Protein AF-A0A1V4JZW0-F1 (afdb_monomer_lite)

Structure (mmCIF, N/CA/C/O backbone):
data_AF-A0A1V4JZW0-F1
#
_entry.id   AF-A0A1V4JZW0-F1
#
loop_
_atom_site.group_PDB
_atom_site.id
_atom_site.type_symbol
_atom_site.label_atom_id
_atom_site.label_alt_id
_atom_site.label_comp_id
_atom_site.label_asym_id
_atom_site.label_entity_id
_atom_site.label_seq_id
_atom_site.pdbx_PDB_ins_code
_atom_site.Cartn_x
_atom_site.Cartn_y
_atom_site.Cartn_z
_atom_site.occupancy
_atom_site.B_iso_or_equiv
_atom_site.auth_seq_id
_atom_site.auth_comp_id
_atom_site.auth_asym_id
_atom_site.auth_atom_id
_atom_site.pdbx_PDB_model_num
ATOM 1 N N . MET A 1 1 ? 41.014 -7.210 10.269 1.00 40.69 1 MET A N 1
ATOM 2 C CA . MET A 1 1 ? 39.577 -7.445 10.017 1.00 40.69 1 MET A CA 1
ATOM 3 C C . MET A 1 1 ? 39.188 -6.494 8.903 1.00 40.69 1 MET A C 1
ATOM 5 O O . MET A 1 1 ? 39.131 -5.295 9.141 1.00 40.69 1 MET A O 1
ATOM 9 N N . VAL A 1 2 ? 39.127 -6.983 7.664 1.00 45.25 2 VAL A N 1
ATOM 10 C CA . VAL A 1 2 ? 38.784 -6.136 6.515 1.00 45.25 2 VAL A CA 1
ATOM 11 C C . VAL A 1 2 ? 37.348 -5.683 6.737 1.00 45.25 2 VAL A C 1
ATOM 13 O O . VAL A 1 2 ? 36.486 -6.519 6.998 1.00 45.25 2 VAL A O 1
ATOM 16 N N . ASN A 1 3 ? 37.125 -4.371 6.727 1.00 47.91 3 ASN A N 1
ATOM 17 C CA . ASN A 1 3 ? 35.803 -3.773 6.781 1.00 47.91 3 ASN A CA 1
ATOM 18 C C . ASN A 1 3 ? 35.013 -4.356 5.605 1.00 47.91 3 ASN A C 1
ATOM 20 O O . ASN A 1 3 ? 35.234 -3.971 4.458 1.00 47.91 3 ASN A O 1
ATOM 24 N N . MET A 1 4 ? 34.185 -5.359 5.886 1.00 50.69 4 MET A N 1
ATOM 25 C CA . MET A 1 4 ? 33.333 -6.044 4.926 1.00 50.69 4 MET A CA 1
ATOM 26 C C . MET A 1 4 ? 32.202 -5.070 4.599 1.00 50.69 4 MET A C 1
ATOM 28 O O . MET A 1 4 ? 31.073 -5.223 5.057 1.00 50.69 4 MET A O 1
ATOM 32 N N . MET A 1 5 ? 32.546 -3.986 3.890 1.00 57.34 5 MET A N 1
ATOM 33 C CA . MET A 1 5 ? 31.582 -3.190 3.151 1.00 57.34 5 MET A CA 1
ATOM 34 C C . MET A 1 5 ? 30.780 -4.213 2.369 1.00 57.34 5 MET A C 1
ATOM 36 O O . MET A 1 5 ? 31.348 -4.960 1.571 1.00 57.34 5 MET A O 1
ATOM 40 N N . MET A 1 6 ? 29.505 -4.329 2.731 1.00 61.19 6 MET A N 1
ATOM 41 C CA . MET A 1 6 ? 28.533 -5.176 2.064 1.00 61.19 6 MET A CA 1
ATOM 42 C C . MET A 1 6 ? 28.796 -5.026 0.571 1.00 61.19 6 MET A C 1
ATOM 44 O O . MET A 1 6 ? 28.701 -3.906 0.064 1.00 61.19 6 MET A O 1
ATOM 48 N N . MET A 1 7 ? 29.224 -6.102 -0.094 1.00 56.19 7 MET A N 1
ATOM 49 C CA . MET A 1 7 ? 29.296 -6.130 -1.549 1.00 56.19 7 MET A CA 1
ATOM 50 C C . MET A 1 7 ? 27.853 -5.913 -1.987 1.00 56.19 7 MET A C 1
ATOM 52 O O . MET A 1 7 ? 27.050 -6.843 -1.946 1.00 56.19 7 MET A O 1
ATOM 56 N N . SER A 1 8 ? 27.480 -4.652 -2.212 1.00 62.03 8 SER A N 1
ATOM 57 C CA . SER A 1 8 ? 26.132 -4.311 -2.625 1.00 62.03 8 SER A CA 1
ATOM 58 C C . SER A 1 8 ? 25.976 -4.981 -3.969 1.00 62.03 8 SER A C 1
ATOM 60 O O . SER A 1 8 ? 26.792 -4.759 -4.860 1.00 62.03 8 SER A O 1
ATOM 62 N N . ASP A 1 9 ? 24.996 -5.869 -4.077 1.00 69.06 9 ASP A N 1
ATOM 63 C CA . ASP A 1 9 ? 24.637 -6.445 -5.357 1.00 69.06 9 ASP A CA 1
ATOM 64 C C . ASP A 1 9 ? 24.150 -5.293 -6.238 1.00 69.06 9 AS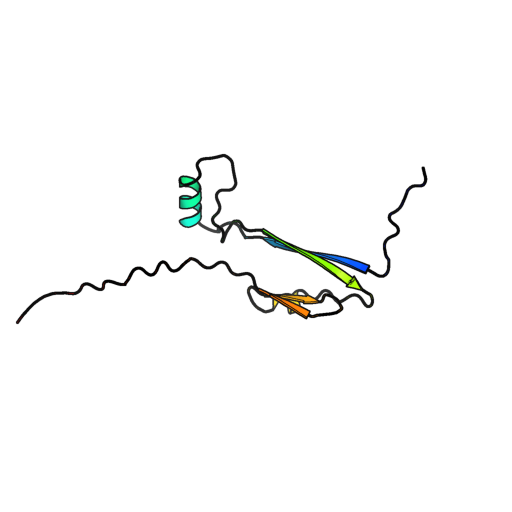P A C 1
ATOM 66 O O . ASP A 1 9 ? 23.006 -4.862 -6.153 1.00 69.06 9 ASP A O 1
ATOM 70 N N . GLU A 1 10 ? 25.069 -4.715 -7.009 1.00 72.06 10 GLU A N 1
ATOM 71 C CA . GLU A 1 10 ? 24.868 -3.466 -7.748 1.00 72.06 10 GLU A CA 1
ATOM 72 C C . GLU A 1 10 ? 23.745 -3.596 -8.790 1.00 72.06 10 GLU A C 1
ATOM 74 O O . GLU A 1 10 ? 23.161 -2.600 -9.226 1.00 72.06 10 GLU A O 1
ATOM 79 N N . ASN A 1 11 ? 23.397 -4.841 -9.133 1.00 81.19 11 ASN A N 1
ATOM 80 C CA . ASN A 1 11 ? 22.341 -5.191 -10.070 1.00 81.19 11 ASN A CA 1
ATOM 81 C C . ASN A 1 11 ? 20.946 -5.208 -9.434 1.00 81.19 11 ASN A C 1
ATOM 83 O O . ASN A 1 11 ? 19.962 -5.156 -10.173 1.00 81.19 11 ASN A O 1
ATOM 87 N N . HIS A 1 12 ? 20.843 -5.250 -8.102 1.00 91.44 12 HIS A N 1
ATOM 88 C CA . HIS A 1 12 ? 19.580 -5.364 -7.378 1.00 91.44 12 HIS A CA 1
ATOM 89 C C . HIS A 1 12 ? 19.394 -4.209 -6.388 1.00 91.44 12 HIS A C 1
ATOM 91 O O . HIS A 1 12 ? 20.300 -3.809 -5.664 1.00 91.44 12 HIS A O 1
ATOM 97 N N . ARG A 1 13 ? 18.177 -3.670 -6.311 1.00 93.31 13 ARG A N 1
ATOM 98 C CA . ARG A 1 13 ? 17.789 -2.700 -5.279 1.00 93.31 13 ARG A CA 1
ATOM 99 C C . ARG A 1 13 ? 16.601 -3.221 -4.502 1.00 93.31 13 ARG A C 1
ATOM 101 O O . ARG A 1 13 ? 15.598 -3.616 -5.090 1.00 93.31 13 ARG A O 1
ATOM 108 N N . ASP A 1 14 ? 16.705 -3.180 -3.182 1.00 95.44 14 ASP A N 1
ATOM 109 C CA . ASP A 1 14 ? 15.585 -3.476 -2.300 1.00 95.44 14 ASP A CA 1
ATOM 110 C C . ASP A 1 14 ? 14.643 -2.265 -2.218 1.00 95.44 14 ASP A C 1
ATOM 112 O O . ASP A 1 14 ? 15.070 -1.151 -1.912 1.00 95.44 14 ASP A O 1
ATOM 116 N N . ILE A 1 15 ? 13.350 -2.493 -2.438 1.00 96.94 15 ILE A N 1
ATOM 117 C CA . ILE A 1 15 ? 12.280 -1.513 -2.249 1.00 96.94 15 ILE A CA 1
ATOM 118 C C . ILE A 1 15 ? 11.406 -1.968 -1.083 1.00 96.94 15 ILE A C 1
ATOM 120 O O . ILE A 1 15 ? 10.950 -3.112 -1.036 1.00 96.94 15 ILE A O 1
ATOM 124 N N . TYR A 1 16 ? 11.156 -1.049 -0.153 1.00 98.06 16 TYR A N 1
ATOM 125 C CA . TYR A 1 16 ? 10.341 -1.271 1.038 1.00 98.06 16 TYR A CA 1
ATOM 126 C C . TYR A 1 16 ? 9.112 -0.369 0.974 1.00 98.06 16 TYR A C 1
ATOM 128 O O . TYR A 1 16 ? 9.236 0.839 0.770 1.00 98.06 16 TYR A O 1
ATOM 136 N N . VAL A 1 17 ? 7.924 -0.944 1.151 1.00 97.94 17 VAL A N 1
ATOM 137 C CA . VAL A 1 17 ? 6.655 -0.206 1.126 1.00 97.94 17 VAL A CA 1
ATOM 138 C C . VAL A 1 17 ? 5.841 -0.572 2.356 1.00 97.94 17 VAL A C 1
ATOM 140 O O . VAL A 1 17 ? 5.634 -1.750 2.642 1.00 97.94 17 VAL A O 1
ATOM 143 N N . SER A 1 18 ? 5.364 0.448 3.071 1.00 98.25 18 SER A N 1
ATOM 144 C CA . SER A 1 18 ? 4.477 0.289 4.225 1.00 98.25 18 SER A CA 1
ATOM 145 C C . SER A 1 18 ? 3.194 1.091 4.041 1.00 98.25 18 SER A C 1
ATOM 147 O O . SER A 1 18 ? 3.250 2.278 3.729 1.00 98.25 18 SER A O 1
ATOM 149 N N . ALA A 1 19 ? 2.048 0.459 4.282 1.00 97.62 19 ALA A N 1
ATOM 150 C CA . ALA A 1 19 ? 0.757 1.120 4.424 1.00 97.62 19 ALA A CA 1
ATOM 151 C C . ALA A 1 19 ? 0.356 1.099 5.903 1.00 97.62 19 ALA A C 1
ATOM 153 O O . ALA A 1 19 ? 0.242 0.030 6.505 1.00 97.62 19 ALA A O 1
ATOM 154 N N . VAL A 1 20 ? 0.168 2.281 6.489 1.00 97.56 20 VAL A N 1
ATOM 155 C CA . VAL A 1 20 ? -0.097 2.452 7.923 1.00 97.56 20 VAL A CA 1
ATOM 156 C C . VAL A 1 20 ? -1.450 3.123 8.107 1.00 97.56 20 VAL A C 1
ATOM 158 O O . VAL A 1 20 ? -1.762 4.100 7.424 1.00 97.56 20 VAL A O 1
ATOM 161 N N . ALA A 1 21 ? -2.254 2.601 9.031 1.00 96.50 21 ALA A N 1
ATOM 162 C CA . ALA A 1 21 ? -3.517 3.219 9.398 1.00 96.50 21 ALA A CA 1
ATOM 163 C C . ALA A 1 21 ? -3.296 4.617 9.984 1.00 96.50 21 ALA A C 1
ATOM 165 O O . ALA A 1 21 ? -2.419 4.833 10.821 1.00 96.50 21 ALA A O 1
ATOM 166 N N . VAL A 1 22 ? -4.138 5.561 9.578 1.00 94.88 22 VAL A N 1
ATOM 167 C CA . VAL A 1 22 ? -4.137 6.908 10.147 1.00 94.88 22 VAL A CA 1
ATOM 168 C C . VAL A 1 22 ? -4.936 6.892 11.459 1.00 94.88 22 VAL A C 1
ATOM 170 O O . VAL A 1 22 ? -6.000 6.258 11.507 1.00 94.88 22 VAL A O 1
ATOM 173 N N . PRO A 1 23 ? -4.474 7.585 12.520 1.00 92.06 23 PRO A N 1
ATOM 174 C CA . PRO A 1 23 ? -5.242 7.743 13.749 1.00 92.06 23 PRO A CA 1
ATOM 175 C C . PRO A 1 23 ? -6.656 8.279 13.480 1.00 92.06 23 PRO A C 1
ATOM 177 O O . PRO A 1 23 ? -6.865 9.040 12.531 1.00 92.06 23 PRO A O 1
ATOM 180 N N . PRO A 1 24 ? -7.649 7.912 14.308 1.00 91.94 24 PRO A N 1
ATOM 181 C CA . PRO A 1 24 ? -9.017 8.337 14.073 1.00 91.94 24 PRO A CA 1
ATOM 182 C C . PRO A 1 24 ? -9.119 9.865 14.248 1.00 91.94 24 PRO A C 1
ATOM 184 O O . PRO A 1 24 ? -8.718 10.381 15.291 1.00 91.94 24 PRO A O 1
ATOM 187 N N . PRO A 1 25 ? -9.685 10.613 13.280 1.00 88.06 25 PRO A N 1
ATOM 188 C CA . PRO A 1 25 ? -9.780 12.074 13.372 1.00 88.06 25 PRO A CA 1
ATOM 189 C C . PRO A 1 25 ? -10.790 12.544 14.433 1.00 88.06 25 PRO A C 1
ATOM 191 O O . PRO A 1 25 ? -10.826 13.720 14.785 1.00 88.06 25 PRO A O 1
ATOM 194 N N . ARG A 1 26 ? -11.656 11.640 14.908 1.00 91.56 26 ARG A N 1
ATOM 195 C CA . ARG A 1 26 ? -12.690 11.857 15.931 1.00 91.56 26 ARG A CA 1
ATOM 196 C C . ARG A 1 26 ? -12.858 10.591 16.770 1.00 91.56 26 ARG A C 1
ATOM 198 O O . ARG A 1 26 ? -12.322 9.541 16.427 1.00 91.56 26 ARG A O 1
ATOM 205 N N . HIS A 1 27 ? -13.651 10.660 17.837 1.00 89.56 27 HIS A N 1
ATOM 206 C CA . HIS A 1 27 ? -13.993 9.484 18.638 1.00 89.56 27 HIS A CA 1
ATOM 207 C C . HIS A 1 27 ? -14.589 8.361 17.774 1.00 89.56 27 HIS A C 1
ATOM 209 O O . HIS A 1 27 ? -15.596 8.551 17.093 1.00 89.56 27 HIS A O 1
ATOM 215 N N . CYS A 1 28 ? -13.963 7.183 17.816 1.00 92.50 28 CYS A N 1
ATOM 216 C CA . CYS A 1 28 ? -14.409 5.994 17.098 1.00 92.50 28 CYS A CA 1
ATOM 217 C C . CYS A 1 28 ? -15.020 4.982 18.086 1.00 92.50 28 CYS A C 1
ATOM 219 O O . CYS A 1 28 ? -14.298 4.531 18.981 1.00 92.50 28 CYS A O 1
ATOM 221 N N . PRO A 1 29 ? -16.297 4.580 17.917 1.00 91.88 29 PRO A N 1
ATOM 222 C CA . PRO A 1 29 ? -16.943 3.580 18.769 1.00 91.88 29 PRO A CA 1
ATOM 223 C C . PRO A 1 29 ? -16.171 2.261 18.809 1.00 91.88 29 PRO A C 1
ATOM 225 O O . PRO A 1 29 ? -15.826 1.800 19.885 1.00 91.88 29 PRO A O 1
ATOM 228 N N . ALA A 1 30 ? -15.747 1.745 17.652 1.00 91.81 30 ALA A N 1
ATOM 229 C CA . ALA A 1 30 ? -14.982 0.502 17.590 1.00 91.81 30 ALA A CA 1
ATOM 230 C C . ALA A 1 30 ? -13.630 0.587 18.325 1.00 91.81 30 ALA A C 1
ATOM 232 O O . ALA A 1 30 ? -13.206 -0.387 18.937 1.00 91.81 30 ALA A O 1
ATOM 233 N N . CYS A 1 31 ? -12.942 1.738 18.308 1.00 92.31 31 CYS A N 1
ATOM 234 C CA . CYS A 1 31 ? -11.731 1.915 19.122 1.00 92.31 31 CYS A CA 1
ATOM 235 C C . CYS A 1 31 ? -12.059 1.912 20.623 1.00 92.31 31 CYS A C 1
ATOM 237 O O . CYS A 1 31 ? -11.299 1.352 21.409 1.00 92.31 31 CYS A O 1
ATOM 239 N N . ARG A 1 32 ? -13.190 2.509 21.029 1.00 91.38 32 ARG A N 1
ATOM 240 C CA . ARG A 1 32 ? -13.664 2.466 22.420 1.00 91.38 32 ARG A CA 1
ATOM 241 C C . ARG A 1 32 ? -14.018 1.041 22.839 1.00 91.38 32 ARG A C 1
ATOM 243 O O . ARG A 1 32 ? -13.629 0.627 23.922 1.00 91.38 32 ARG A O 1
ATOM 250 N N . ASP A 1 33 ? -14.704 0.291 21.989 1.00 91.00 33 ASP A N 1
ATOM 251 C CA . ASP A 1 33 ? -15.111 -1.080 22.290 1.00 91.00 33 ASP A CA 1
ATOM 252 C C . ASP A 1 33 ? -13.883 -1.990 22.425 1.00 91.00 33 ASP A C 1
ATOM 254 O O . ASP A 1 33 ? -13.785 -2.748 23.385 1.00 91.00 33 ASP A O 1
ATOM 258 N N . VAL A 1 34 ? -12.877 -1.829 21.553 1.00 90.56 34 VAL A N 1
ATOM 259 C CA . VAL A 1 34 ? -11.570 -2.499 21.697 1.00 90.56 34 VAL A CA 1
ATOM 260 C C . VAL A 1 34 ? -10.886 -2.108 23.010 1.00 90.56 34 VAL A C 1
ATOM 262 O O . VAL A 1 34 ? -10.354 -2.978 23.699 1.00 90.56 34 VAL A O 1
ATOM 265 N N . ALA A 1 35 ? -10.928 -0.823 23.380 1.00 88.50 35 ALA A N 1
ATOM 266 C CA . ALA A 1 35 ? -10.358 -0.325 24.629 1.00 88.50 35 ALA A CA 1
ATOM 267 C C . ALA A 1 35 ? -11.028 -0.911 25.883 1.00 88.50 35 ALA A C 1
ATOM 269 O O . ALA A 1 35 ? -10.350 -1.096 26.893 1.00 88.50 35 ALA A O 1
ATOM 270 N N . LEU A 1 36 ? -12.337 -1.174 25.825 1.00 89.50 36 LEU A N 1
ATOM 271 C CA . LEU A 1 36 ? -13.110 -1.783 26.909 1.00 89.50 36 LEU A CA 1
ATOM 272 C C . LEU A 1 36 ? -12.927 -3.305 26.962 1.00 89.50 36 LEU A C 1
ATOM 274 O O . LEU A 1 36 ? -12.809 -3.862 28.048 1.00 89.50 36 LEU A O 1
ATOM 278 N N . ALA A 1 37 ? -12.882 -3.970 25.805 1.00 88.56 37 ALA A N 1
ATOM 279 C CA . ALA A 1 37 ? -12.731 -5.421 25.704 1.00 88.56 37 ALA A CA 1
ATOM 280 C C . ALA A 1 37 ? -11.329 -5.912 26.097 1.00 88.56 37 ALA A C 1
ATOM 282 O O . ALA A 1 37 ? -11.188 -7.034 26.575 1.00 88.56 37 ALA A O 1
ATOM 283 N N . HIS A 1 38 ? -10.299 -5.075 25.932 1.00 84.69 38 HIS A N 1
ATOM 284 C CA . HIS A 1 38 ? -8.915 -5.408 26.282 1.00 84.69 38 HIS A CA 1
ATOM 285 C C . HIS A 1 38 ? -8.328 -4.379 27.264 1.00 84.69 38 HIS A C 1
ATOM 287 O O . HIS A 1 38 ? -7.529 -3.520 26.867 1.00 84.69 38 HIS A O 1
ATOM 293 N N . PRO A 1 39 ? -8.694 -4.440 28.561 1.00 77.44 39 PRO A N 1
ATOM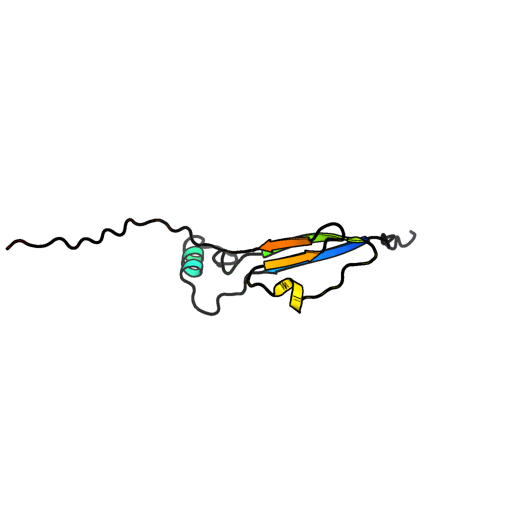 294 C CA . PRO A 1 39 ? -8.126 -3.576 29.586 1.00 77.44 39 PRO A CA 1
ATOM 295 C C . PRO A 1 39 ? -6.670 -3.983 29.849 1.00 77.44 39 PRO A C 1
ATOM 297 O O . PRO A 1 39 ? -6.376 -4.877 30.633 1.00 77.44 39 PRO A O 1
ATOM 300 N N . GLY A 1 40 ? -5.733 -3.337 29.161 1.00 79.12 40 GLY A N 1
ATOM 301 C CA . GLY A 1 40 ? -4.303 -3.583 29.334 1.00 79.12 40 GLY A CA 1
ATOM 302 C C . GLY A 1 40 ? -3.437 -2.476 28.732 1.00 79.12 40 GLY A C 1
ATOM 303 O O . GLY A 1 40 ? -3.969 -1.563 28.080 1.00 79.12 40 GLY A O 1
ATOM 304 N N . PRO A 1 41 ? -2.116 -2.510 28.977 1.00 71.12 41 PRO A N 1
ATOM 305 C CA . PRO A 1 41 ? -1.163 -1.654 28.286 1.00 71.12 41 PRO A CA 1
ATOM 306 C C . PRO A 1 41 ? -1.016 -2.122 26.830 1.00 71.12 41 PRO A C 1
ATOM 308 O O . PRO A 1 41 ? -0.632 -3.257 26.569 1.00 71.12 41 PRO A O 1
ATOM 311 N N . GLY A 1 42 ? -1.349 -1.252 25.875 1.00 71.12 42 GLY A N 1
ATOM 312 C CA . GLY A 1 42 ? -1.239 -1.536 24.441 1.00 71.12 42 GLY A CA 1
ATOM 313 C C . GLY A 1 42 ? -2.029 -0.543 23.577 1.00 71.12 42 GLY A C 1
ATOM 314 O O . GLY A 1 42 ? -2.848 0.210 24.114 1.00 71.12 42 GLY A O 1
ATOM 315 N N . PRO A 1 43 ? -1.800 -0.509 22.250 1.00 70.88 43 PRO A N 1
ATOM 316 C CA . PRO A 1 43 ? -2.565 0.335 21.336 1.00 70.88 43 PRO A CA 1
ATOM 317 C C . PRO A 1 43 ? -4.041 -0.085 21.329 1.00 70.88 43 PRO A C 1
ATOM 319 O O . PRO A 1 43 ? -4.364 -1.242 21.074 1.00 70.88 43 PRO A O 1
ATOM 322 N N . ARG A 1 44 ? -4.951 0.859 21.587 1.00 83.50 44 ARG A N 1
ATOM 323 C CA . ARG A 1 44 ? -6.402 0.607 21.680 1.00 83.50 44 ARG A CA 1
ATOM 324 C C . ARG A 1 44 ? -7.132 1.131 20.449 1.00 83.50 44 ARG A C 1
ATOM 326 O O . ARG A 1 44 ? -8.010 1.989 20.533 1.00 83.50 44 ARG A O 1
ATOM 333 N N . HIS A 1 45 ? -6.710 0.653 19.286 1.00 91.00 45 HIS A N 1
ATOM 334 C CA . HIS A 1 45 ? -7.279 1.053 18.005 1.00 91.00 45 HIS A CA 1
ATOM 335 C C . HIS A 1 45 ? -7.995 -0.132 17.367 1.00 91.00 45 HIS A C 1
ATOM 337 O O . HIS A 1 45 ? -7.505 -1.257 17.402 1.00 91.00 45 HIS A O 1
ATOM 343 N N . CYS A 1 46 ? -9.164 0.112 16.775 1.00 93.12 46 CYS A N 1
ATOM 344 C CA . CYS A 1 46 ? -9.780 -0.887 15.912 1.00 93.12 46 CYS A CA 1
ATOM 345 C C . CYS A 1 46 ? -8.948 -1.070 14.638 1.00 93.12 46 CYS A C 1
ATOM 347 O O . CYS A 1 46 ? -8.149 -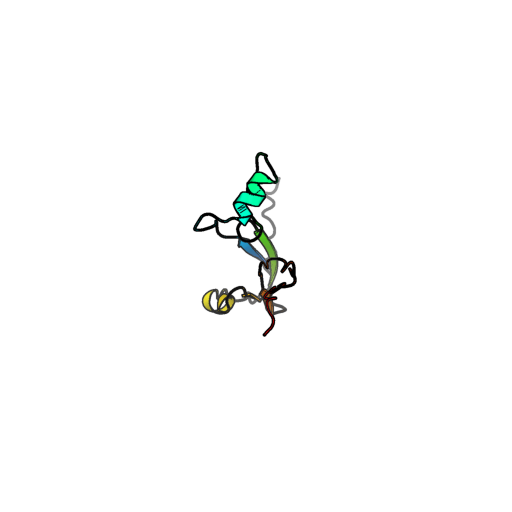0.201 14.282 1.00 93.12 46 CYS A O 1
ATOM 349 N N . LEU A 1 47 ? -9.185 -2.163 13.909 1.00 93.06 47 LEU A N 1
ATOM 350 C CA . LEU A 1 47 ? -8.392 -2.519 12.730 1.00 93.06 47 LEU A CA 1
ATOM 351 C C . LEU A 1 47 ? -8.306 -1.383 11.697 1.00 93.06 47 LEU A C 1
ATOM 353 O O . LEU A 1 47 ? -7.238 -1.138 11.159 1.00 93.06 47 LEU A O 1
ATOM 357 N N . ARG A 1 48 ? -9.387 -0.618 11.483 1.00 94.25 48 ARG A N 1
ATOM 358 C CA . ARG A 1 48 ? -9.410 0.529 10.553 1.00 94.25 48 ARG A CA 1
ATOM 359 C C . ARG A 1 48 ? -8.436 1.655 10.932 1.00 94.25 48 ARG A C 1
ATOM 361 O O . ARG A 1 48 ? -7.996 2.386 10.052 1.00 94.25 48 ARG A O 1
ATOM 368 N N . HIS A 1 49 ? -8.120 1.806 12.216 1.00 95.00 49 HIS A N 1
ATOM 369 C CA . HIS A 1 49 ? -7.280 2.886 12.748 1.00 95.00 49 HIS A CA 1
ATOM 370 C C . HIS A 1 49 ? -5.948 2.389 13.326 1.00 95.00 49 HIS A C 1
ATOM 372 O O . HIS A 1 49 ? -5.200 3.177 13.896 1.00 95.00 49 HIS A O 1
ATOM 378 N N . GLY A 1 50 ? -5.664 1.089 13.223 1.00 94.19 50 GLY A N 1
ATOM 379 C CA . GLY A 1 50 ? -4.527 0.454 13.881 1.00 94.19 50 GLY A CA 1
ATOM 380 C C . GLY A 1 50 ? -4.017 -0.770 13.133 1.00 94.19 50 GLY A C 1
ATOM 381 O O . GLY A 1 50 ? -3.883 -1.831 13.731 1.00 94.19 50 GLY A O 1
ATOM 382 N N . PHE A 1 51 ? -3.751 -0.633 11.833 1.00 95.56 51 PHE A N 1
ATOM 383 C CA . PHE A 1 51 ? -3.089 -1.663 11.031 1.00 95.56 51 PHE A CA 1
ATOM 384 C C . PHE A 1 51 ? -1.764 -1.155 10.451 1.00 95.56 51 PHE A C 1
ATOM 386 O O . PHE A 1 51 ? -1.583 0.043 10.220 1.00 95.56 51 PHE A O 1
ATOM 393 N N . LEU A 1 52 ? -0.855 -2.092 10.189 1.00 96.75 52 LEU A N 1
ATOM 394 C CA . LEU A 1 52 ? 0.378 -1.882 9.442 1.00 96.75 52 LEU A CA 1
ATOM 395 C C . LEU A 1 52 ? 0.534 -3.044 8.464 1.00 96.75 52 LEU A C 1
ATOM 397 O O . LEU A 1 52 ? 0.517 -4.204 8.869 1.00 96.75 52 LEU A O 1
ATOM 401 N N . LEU A 1 53 ? 0.681 -2.728 7.182 1.00 97.69 53 LEU A N 1
ATOM 402 C CA . LEU A 1 53 ? 1.033 -3.682 6.137 1.00 97.69 53 LEU A CA 1
ATOM 403 C C . LEU A 1 53 ? 2.402 -3.295 5.594 1.00 97.69 53 LEU A C 1
ATOM 405 O O . LEU A 1 53 ? 2.599 -2.152 5.197 1.00 97.69 53 LEU A O 1
ATOM 409 N N . HIS A 1 54 ? 3.336 -4.240 5.579 1.00 97.81 54 HIS A N 1
ATOM 410 C CA . HIS A 1 54 ? 4.703 -4.031 5.117 1.00 97.81 54 HIS A CA 1
ATOM 411 C C . HIS A 1 54 ? 5.044 -5.056 4.038 1.00 97.81 54 HIS A C 1
ATOM 413 O O . HIS A 1 54 ? 4.741 -6.239 4.182 1.00 97.81 54 HIS A O 1
ATOM 419 N N . THR A 1 55 ? 5.709 -4.615 2.974 1.00 97.62 55 THR A N 1
ATOM 420 C CA . THR A 1 55 ? 6.240 -5.491 1.930 1.00 97.62 55 THR A CA 1
ATOM 421 C C . THR A 1 55 ? 7.632 -5.049 1.496 1.00 97.62 55 THR A C 1
ATOM 423 O O . THR A 1 55 ? 7.979 -3.867 1.554 1.00 97.62 55 THR A O 1
ATOM 426 N N . LYS A 1 56 ? 8.427 -6.027 1.064 1.00 97.94 56 LYS A N 1
ATOM 427 C CA . LYS A 1 56 ? 9.763 -5.858 0.500 1.00 97.94 56 LYS A CA 1
AT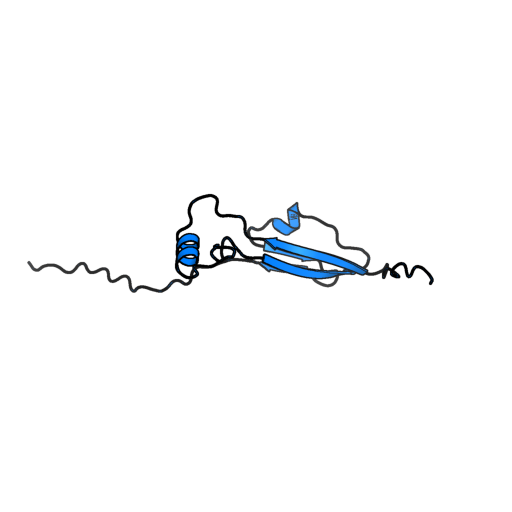OM 428 C C . LYS A 1 56 ? 9.803 -6.591 -0.835 1.00 97.94 56 LYS A C 1
ATOM 430 O O . LYS A 1 56 ? 9.378 -7.741 -0.911 1.00 97.94 56 LYS A O 1
ATOM 435 N N . PHE A 1 57 ? 10.365 -5.961 -1.856 1.00 96.81 57 PHE A N 1
ATOM 436 C CA . PHE A 1 57 ? 10.674 -6.618 -3.125 1.00 96.81 57 PHE A CA 1
ATOM 437 C C . PHE A 1 57 ? 11.967 -6.063 -3.716 1.00 96.81 57 PHE A C 1
ATOM 439 O O . PHE A 1 57 ? 12.415 -4.981 -3.341 1.00 96.81 57 PHE A O 1
ATOM 446 N N . GLN A 1 58 ? 12.570 -6.816 -4.629 1.00 96.25 58 GLN A N 1
ATOM 447 C CA . GLN A 1 58 ? 13.777 -6.407 -5.339 1.00 96.25 58 GLN A CA 1
ATOM 448 C C . GLN A 1 58 ? 13.444 -5.924 -6.743 1.00 96.25 58 GLN A C 1
ATOM 450 O O . GLN A 1 58 ? 12.521 -6.427 -7.385 1.00 96.25 58 GLN A O 1
ATOM 455 N N . VAL A 1 59 ? 14.211 -4.948 -7.215 1.00 96.50 59 VAL A N 1
ATOM 456 C CA . VAL A 1 59 ? 14.175 -4.460 -8.593 1.00 96.50 59 VAL A CA 1
ATOM 457 C C . VAL A 1 59 ? 15.559 -4.536 -9.219 1.00 96.50 59 VAL A C 1
ATOM 459 O O . VAL A 1 59 ? 16.560 -4.453 -8.510 1.00 96.50 59 VAL A O 1
ATOM 462 N N . VAL A 1 60 ? 15.609 -4.670 -10.540 1.00 95.31 60 VAL A N 1
ATOM 463 C CA . VAL A 1 60 ? 16.848 -4.808 -11.319 1.00 95.31 60 VAL A CA 1
ATOM 464 C C . VAL A 1 60 ? 16.981 -3.702 -12.358 1.00 95.31 60 VAL A C 1
ATOM 466 O O . VAL A 1 60 ? 16.021 -2.980 -12.629 1.00 95.31 60 VAL A O 1
ATOM 469 N N . TYR A 1 61 ? 18.177 -3.538 -12.924 1.00 93.31 61 TYR A N 1
ATOM 470 C CA . TYR A 1 61 ? 18.416 -2.558 -13.984 1.00 93.31 61 TYR A CA 1
ATOM 471 C C . TYR A 1 61 ? 17.679 -2.924 -15.298 1.00 93.31 61 TYR A C 1
ATOM 473 O O . TYR A 1 61 ? 17.688 -4.095 -15.679 1.00 93.31 61 TYR A O 1
ATOM 481 N N . PRO A 1 62 ? 17.115 -1.945 -16.042 1.00 92.69 62 PRO A N 1
ATOM 482 C CA . PRO A 1 62 ? 16.964 -0.537 -15.675 1.00 92.69 62 PRO A CA 1
ATOM 483 C C . PRO A 1 62 ? 15.930 -0.377 -14.559 1.00 92.69 62 PRO A C 1
ATOM 485 O O . PRO A 1 62 ? 14.797 -0.838 -14.677 1.00 92.69 62 PRO A O 1
ATOM 488 N N . PHE A 1 63 ? 16.327 0.292 -13.474 1.00 93.94 63 PHE A N 1
ATOM 489 C CA . PHE A 1 63 ? 15.487 0.373 -12.285 1.00 93.94 63 PHE A CA 1
ATOM 490 C C . PHE A 1 63 ? 14.166 1.094 -12.603 1.00 93.94 63 PHE A C 1
ATOM 492 O O . PHE A 1 63 ? 14.204 2.173 -13.208 1.00 93.94 63 PHE A O 1
ATOM 499 N N . PRO A 1 64 ? 13.007 0.541 -12.192 1.00 95.44 64 PRO A N 1
ATOM 500 C CA . PRO A 1 64 ? 11.713 1.178 -12.385 1.00 95.44 64 PRO 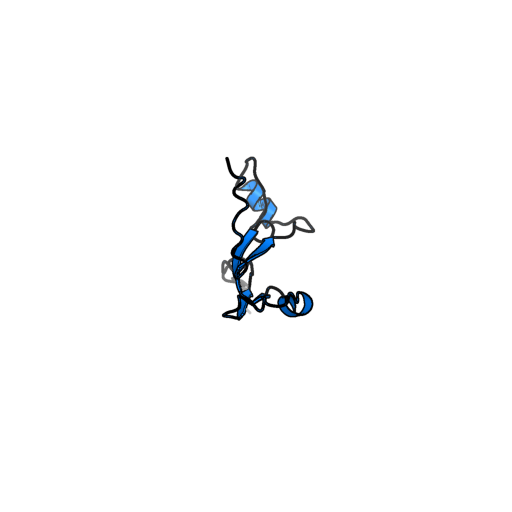A CA 1
ATOM 501 C C . PRO A 1 64 ? 11.691 2.617 -11.871 1.00 95.44 64 PRO A C 1
ATOM 503 O O . PRO A 1 64 ? 12.249 2.933 -10.819 1.00 95.44 64 PRO A O 1
ATOM 506 N N . THR A 1 65 ? 11.008 3.498 -12.597 1.00 95.00 65 THR A N 1
ATOM 507 C CA . THR A 1 65 ? 10.828 4.884 -12.168 1.00 95.00 65 THR A CA 1
ATOM 508 C C . THR A 1 65 ? 9.897 4.956 -10.958 1.00 95.00 65 THR A C 1
ATOM 510 O O . THR A 1 65 ? 8.905 4.233 -10.861 1.00 95.00 65 THR A O 1
ATOM 513 N N . PHE A 1 66 ? 10.197 5.863 -10.028 1.00 94.81 66 PHE A N 1
ATOM 514 C CA . PHE A 1 66 ? 9.299 6.171 -8.920 1.00 94.81 66 PHE A CA 1
ATOM 515 C C . PHE A 1 66 ? 8.303 7.249 -9.356 1.00 94.81 66 PHE A C 1
ATOM 517 O O . PHE A 1 66 ? 8.690 8.376 -9.665 1.00 94.81 66 PHE A O 1
ATOM 524 N N . GLN A 1 67 ? 7.017 6.901 -9.416 1.00 96.62 67 GLN A N 1
ATOM 525 C CA . GLN A 1 67 ? 5.964 7.750 -9.977 1.00 96.62 67 GLN A CA 1
ATOM 526 C C . GLN A 1 67 ? 4.735 7.776 -9.056 1.00 96.62 67 GLN A C 1
ATOM 528 O O . GLN A 1 67 ? 3.667 7.292 -9.437 1.00 96.62 67 GLN A O 1
ATOM 533 N N . PRO A 1 68 ? 4.831 8.369 -7.853 1.00 96.06 68 PRO A N 1
ATOM 534 C CA . PRO A 1 68 ? 3.783 8.290 -6.832 1.00 96.06 68 PRO A CA 1
ATOM 535 C C . PRO A 1 68 ? 2.445 8.847 -7.320 1.00 96.06 68 PRO A C 1
ATOM 537 O O . PRO A 1 68 ? 1.399 8.256 -7.058 1.00 96.06 68 PRO A O 1
ATOM 540 N N . ALA A 1 69 ? 2.487 9.928 -8.108 1.00 96.69 69 ALA A N 1
ATOM 541 C CA . ALA A 1 69 ? 1.297 10.519 -8.699 1.00 96.69 69 ALA A CA 1
ATOM 542 C C . ALA A 1 69 ? 0.518 9.509 -9.543 1.00 96.69 69 ALA A C 1
ATOM 544 O O . ALA A 1 69 ? -0.697 9.554 -9.485 1.00 96.69 69 ALA A O 1
ATOM 545 N N . PHE A 1 70 ? 1.181 8.608 -10.284 1.00 96.31 70 PHE A N 1
ATOM 546 C CA . PHE A 1 70 ? 0.542 7.557 -11.086 1.00 96.31 70 PHE A CA 1
ATOM 547 C C . PHE A 1 70 ? 0.251 6.285 -10.281 1.00 96.31 70 PHE A C 1
ATOM 549 O O . PHE A 1 70 ? -0.834 5.716 -10.392 1.00 96.31 70 PHE A O 1
ATOM 556 N N . GLN A 1 71 ? 1.198 5.862 -9.442 1.00 97.00 71 GLN A N 1
ATOM 557 C CA . GLN A 1 71 ? 1.109 4.626 -8.664 1.00 97.00 71 GLN A CA 1
ATOM 558 C C . GLN A 1 71 ? -0.029 4.640 -7.639 1.00 97.00 71 GLN A C 1
ATOM 560 O O . GLN A 1 71 ? -0.526 3.572 -7.299 1.00 97.00 71 GLN A O 1
ATOM 565 N N . LEU A 1 72 ? -0.452 5.825 -7.187 1.00 97.75 72 LEU A N 1
ATOM 566 C CA . LEU A 1 72 ? -1.532 6.032 -6.217 1.00 97.75 72 LEU A CA 1
ATOM 567 C C . LEU A 1 72 ? -2.746 6.764 -6.821 1.00 97.75 72 LEU A C 1
ATOM 569 O O . LEU A 1 72 ? -3.541 7.344 -6.089 1.00 97.75 72 LEU A O 1
ATOM 573 N N . ARG A 1 73 ? -2.917 6.769 -8.156 1.00 97.25 73 ARG A N 1
ATOM 574 C CA . ARG A 1 73 ? -4.052 7.475 -8.803 1.00 97.25 73 ARG A CA 1
ATOM 575 C C . ARG A 1 73 ? -5.416 6.966 -8.377 1.00 97.25 73 ARG A C 1
ATOM 577 O O . ARG A 1 73 ? -6.389 7.705 -8.496 1.00 97.25 73 ARG A O 1
ATOM 584 N N . LYS A 1 74 ? -5.498 5.693 -7.999 1.00 97.69 74 LYS A N 1
ATOM 585 C CA . LYS A 1 74 ? -6.737 5.044 -7.592 1.00 97.69 74 LYS A CA 1
ATOM 586 C C . LYS A 1 74 ? -6.736 4.900 -6.079 1.00 97.69 74 LYS A C 1
ATOM 588 O O . LYS A 1 74 ? -5.818 4.306 -5.519 1.00 97.69 74 LYS A O 1
ATOM 593 N N . ASP A 1 75 ? -7.799 5.382 -5.446 1.00 96.69 75 ASP A N 1
ATOM 594 C CA . ASP A 1 75 ? -7.977 5.252 -4.003 1.00 96.69 75 ASP A CA 1
ATOM 595 C C . ASP A 1 75 ? -7.832 3.797 -3.547 1.00 96.69 75 ASP A C 1
ATOM 597 O O . ASP A 1 75 ? -8.340 2.874 -4.190 1.00 96.69 75 ASP A O 1
ATOM 601 N N . GLN A 1 76 ? -7.150 3.617 -2.411 1.00 96.31 76 GLN A N 1
ATOM 602 C CA . GLN A 1 76 ? -6.877 2.324 -1.767 1.00 96.31 76 GLN A CA 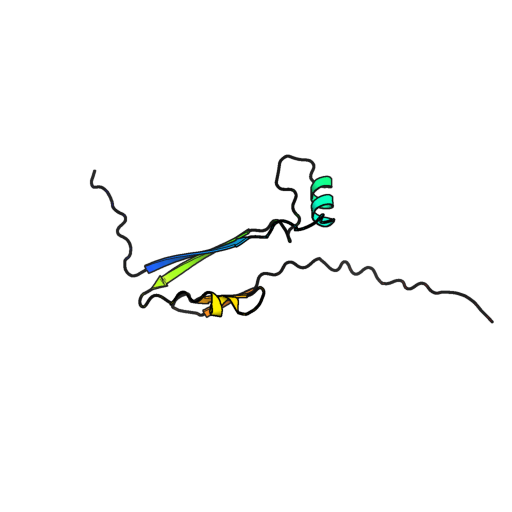1
ATOM 603 C C . GLN A 1 76 ? -6.001 1.352 -2.573 1.00 96.31 76 GLN A C 1
ATOM 605 O O . GLN A 1 76 ? -5.788 0.231 -2.113 1.00 96.31 76 GLN A O 1
ATOM 610 N N . VAL A 1 77 ? -5.482 1.750 -3.741 1.00 97.75 77 VAL A N 1
ATOM 611 C CA . VAL A 1 77 ? -4.654 0.895 -4.599 1.00 97.75 77 VAL A CA 1
ATOM 612 C C . VAL A 1 77 ? -3.279 1.515 -4.812 1.00 97.75 77 VAL A C 1
ATOM 614 O O . VAL A 1 77 ? -3.161 2.692 -5.143 1.00 97.75 77 VAL A O 1
ATOM 617 N N . VAL A 1 78 ? -2.239 0.691 -4.689 1.00 98.31 78 VAL A N 1
ATOM 618 C CA . VAL A 1 78 ? -0.879 1.026 -5.115 1.00 98.31 78 VAL A CA 1
ATOM 619 C C . VAL A 1 78 ? -0.435 0.101 -6.247 1.00 98.31 78 VAL A C 1
ATOM 621 O O . VAL A 1 78 ? -0.568 -1.120 -6.154 1.00 98.31 78 VAL A O 1
ATOM 624 N N . LEU A 1 79 ? 0.093 0.685 -7.325 1.00 98.25 79 LEU A N 1
ATOM 625 C CA . LEU A 1 79 ? 0.761 -0.050 -8.400 1.00 98.25 79 LEU A CA 1
ATOM 626 C C . LEU A 1 79 ? 2.258 -0.172 -8.094 1.00 98.25 79 LEU A C 1
ATOM 628 O O . LEU A 1 79 ? 2.974 0.830 -8.038 1.00 98.25 79 LEU A O 1
ATOM 632 N N . LEU A 1 80 ? 2.739 -1.399 -7.914 1.00 98.00 80 LEU A N 1
ATOM 633 C CA . LEU A 1 80 ? 4.136 -1.711 -7.619 1.00 98.00 80 LEU A CA 1
ATOM 634 C C . LEU A 1 80 ? 4.786 -2.369 -8.836 1.00 98.00 80 LEU A C 1
ATOM 636 O O . LEU A 1 80 ? 4.376 -3.446 -9.262 1.00 98.00 80 LEU A O 1
ATOM 640 N N . ASN A 1 81 ? 5.801 -1.716 -9.399 1.00 97.62 81 ASN A N 1
ATOM 641 C CA . ASN A 1 81 ? 6.617 -2.285 -10.466 1.00 97.62 81 ASN A CA 1
ATOM 642 C C . ASN A 1 81 ? 7.792 -3.054 -9.844 1.00 97.62 81 ASN A C 1
ATOM 644 O O . ASN A 1 81 ? 8.677 -2.450 -9.241 1.00 97.62 81 ASN A O 1
ATOM 648 N N . THR A 1 82 ? 7.797 -4.378 -9.999 1.00 97.00 82 THR A N 1
ATOM 649 C CA . THR A 1 82 ? 8.834 -5.277 -9.463 1.00 97.00 82 THR A CA 1
ATOM 650 C C . THR A 1 82 ? 9.910 -5.619 -10.499 1.00 97.00 82 THR A C 1
ATOM 652 O O . THR A 1 82 ? 10.613 -6.615 -10.368 1.00 97.00 82 THR A O 1
ATOM 655 N N . SER A 1 83 ? 10.050 -4.807 -11.552 1.00 96.69 83 SER A N 1
ATOM 656 C CA . SER A 1 83 ? 10.840 -5.043 -12.781 1.00 96.69 83 SER A CA 1
ATOM 657 C C . SER A 1 83 ? 10.274 -6.128 -13.699 1.00 96.69 83 SER A C 1
ATOM 659 O O . SER A 1 83 ? 10.214 -5.931 -14.907 1.00 96.69 83 SER A O 1
ATOM 661 N N . TYR A 1 84 ? 9.818 -7.249 -13.137 1.00 95.75 84 TYR A N 1
ATOM 662 C CA . TYR A 1 84 ? 9.278 -8.381 -13.901 1.00 95.75 84 TYR A CA 1
ATOM 663 C C . TYR A 1 84 ? 7.758 -8.334 -14.061 1.00 95.75 84 TYR A C 1
ATOM 665 O O . TYR A 1 84 ? 7.205 -8.921 -14.988 1.00 95.75 84 TYR A O 1
ATOM 673 N N . SER A 1 85 ? 7.068 -7.662 -13.140 1.00 96.88 85 SER A N 1
ATOM 674 C CA . SER A 1 85 ? 5.609 -7.596 -13.117 1.00 96.88 85 SER A CA 1
ATOM 675 C C . SER A 1 85 ? 5.118 -6.262 -12.567 1.00 96.88 85 SER A C 1
ATOM 677 O O . SER A 1 85 ? 5.824 -5.586 -11.814 1.00 96.88 85 SER A O 1
ATOM 679 N N . LEU A 1 86 ? 3.883 -5.909 -12.920 1.00 97.69 86 LEU A N 1
ATOM 680 C CA . LEU A 1 86 ? 3.155 -4.812 -12.301 1.00 97.69 86 LEU A CA 1
ATOM 681 C C . LEU A 1 86 ? 2.090 -5.392 -11.368 1.00 97.69 86 LEU A C 1
ATOM 683 O O . LEU A 1 86 ? 1.173 -6.076 -11.817 1.00 97.69 86 LEU A O 1
ATOM 687 N N . VAL A 1 87 ? 2.213 -5.115 -10.074 1.00 98.12 87 VAL A N 1
ATOM 688 C CA . VAL A 1 87 ? 1.314 -5.630 -9.039 1.00 98.12 87 VAL A CA 1
ATOM 689 C C . VAL A 1 87 ? 0.362 -4.524 -8.598 1.00 98.12 87 VAL A C 1
ATOM 691 O O . VAL A 1 87 ? 0.804 -3.455 -8.184 1.00 98.12 87 VAL A O 1
ATOM 694 N N . ALA A 1 88 ? -0.943 -4.782 -8.661 1.00 98.06 88 ALA A N 1
ATOM 695 C CA . ALA A 1 88 ? -1.959 -3.911 -8.080 1.00 98.06 88 ALA A CA 1
ATOM 696 C C . ALA A 1 88 ? -2.308 -4.400 -6.669 1.00 98.06 88 ALA A C 1
ATOM 698 O O . ALA A 1 88 ? -2.997 -5.405 -6.504 1.00 98.06 88 ALA A O 1
ATOM 699 N N . CYS A 1 89 ? -1.831 -3.692 -5.648 1.00 97.62 89 CYS A N 1
ATOM 700 C CA . CYS A 1 89 ? -2.122 -4.006 -4.253 1.00 97.62 89 CYS A CA 1
ATOM 701 C C . CYS A 1 89 ? -3.243 -3.101 -3.745 1.00 97.62 89 CYS A C 1
ATOM 703 O O . CYS A 1 89 ? -3.062 -1.887 -3.674 1.00 97.62 89 CYS A O 1
ATOM 705 N N . ALA A 1 90 ? -4.379 -3.692 -3.373 1.00 97.62 90 ALA A N 1
ATOM 706 C CA . ALA A 1 90 ? -5.501 -2.988 -2.763 1.00 97.62 90 ALA A CA 1
ATOM 707 C C . ALA A 1 90 ? -5.619 -3.359 -1.280 1.00 97.62 90 ALA A C 1
ATOM 709 O O . ALA A 1 90 ? -5.584 -4.542 -0.941 1.00 97.62 90 ALA A O 1
ATOM 710 N N . VAL A 1 91 ? -5.781 -2.367 -0.402 1.00 96.44 91 VAL A N 1
ATOM 711 C CA . VAL A 1 91 ? -5.985 -2.591 1.038 1.00 96.44 91 VAL A CA 1
ATOM 712 C C . VAL A 1 91 ? -7.270 -1.901 1.464 1.00 96.44 91 VAL A C 1
ATOM 714 O O . VAL A 1 91 ? -7.398 -0.693 1.311 1.00 96.44 91 VAL A O 1
ATOM 717 N N . ALA A 1 92 ? -8.218 -2.659 2.009 1.00 95.12 92 ALA A N 1
ATOM 718 C CA . ALA A 1 92 ? -9.471 -2.126 2.527 1.00 95.12 92 ALA A CA 1
ATOM 719 C C . ALA A 1 92 ? -9.882 -2.877 3.797 1.00 95.12 92 ALA A C 1
ATOM 721 O O . ALA A 1 92 ? -9.747 -4.096 3.887 1.00 95.12 92 ALA A O 1
ATOM 722 N N . VAL A 1 93 ? -10.391 -2.136 4.783 1.00 93.94 93 VAL A N 1
ATOM 723 C CA . VAL A 1 93 ? -10.930 -2.699 6.026 1.00 93.94 93 VAL A CA 1
ATOM 724 C C . VAL A 1 93 ? -12.447 -2.609 5.972 1.00 93.94 93 VAL A C 1
ATOM 726 O O . VAL A 1 93 ? -13.005 -1.511 5.947 1.00 93.94 93 VAL A O 1
ATOM 729 N N . HIS A 1 94 ? -13.107 -3.763 5.985 1.00 92.19 94 HIS A N 1
ATOM 730 C CA . HIS A 1 94 ? -14.562 -3.870 6.007 1.00 92.19 94 HIS A CA 1
ATOM 731 C C . HIS A 1 94 ? -15.037 -4.295 7.396 1.00 92.19 94 HIS A C 1
ATOM 733 O O . HIS A 1 94 ? -14.403 -5.123 8.052 1.00 92.19 94 HIS A O 1
ATOM 739 N N . ALA A 1 95 ? -16.149 -3.718 7.853 1.00 83.88 95 ALA A N 1
ATOM 740 C CA . ALA A 1 95 ? -16.873 -4.290 8.978 1.00 83.88 95 ALA A CA 1
ATOM 741 C C . ALA A 1 95 ? -17.537 -5.587 8.505 1.00 83.88 95 ALA A C 1
ATOM 743 O O . ALA A 1 95 ? -17.998 -5.661 7.365 1.00 83.88 95 ALA A O 1
ATOM 744 N N . ALA A 1 96 ? -17.588 -6.601 9.365 1.00 77.62 96 ALA A N 1
ATOM 745 C CA . ALA A 1 96 ? -18.485 -7.714 9.114 1.00 77.62 96 ALA A CA 1
ATOM 746 C C . ALA A 1 96 ? -19.913 -7.165 9.204 1.00 77.62 96 ALA A C 1
ATOM 748 O O . ALA A 1 96 ? -20.320 -6.711 10.275 1.00 77.62 96 ALA A O 1
ATOM 749 N N . ASP A 1 97 ? -20.653 -7.187 8.095 1.00 59.91 97 ASP A N 1
ATOM 750 C CA . ASP A 1 97 ? -22.107 -7.063 8.141 1.00 59.91 97 ASP A CA 1
ATOM 751 C C . ASP A 1 97 ? -22.617 -8.303 8.876 1.00 59.91 97 ASP A C 1
ATOM 753 O O . ASP A 1 97 ? -22.900 -9.346 8.287 1.00 59.91 97 ASP A O 1
ATOM 757 N N . TRP A 1 98 ? -22.696 -8.212 10.203 1.00 49.47 98 TRP A N 1
ATOM 758 C CA . TRP A 1 98 ? -23.602 -9.064 10.948 1.00 49.47 98 TRP A CA 1
ATOM 759 C C . TRP A 1 98 ? -24.993 -8.674 10.474 1.00 49.47 98 TRP A C 1
ATOM 761 O O . TRP A 1 98 ? -25.555 -7.674 10.918 1.00 49.47 98 TRP A O 1
ATOM 771 N N . GLY A 1 99 ? -25.496 -9.434 9.501 1.00 45.91 99 GLY A N 1
ATOM 772 C CA . GLY A 1 99 ? -26.866 -9.372 9.039 1.00 45.91 99 GLY A CA 1
ATOM 773 C C . GLY A 1 99 ? -27.795 -9.611 10.217 1.00 45.91 99 GLY A C 1
ATOM 774 O O . GLY A 1 99 ? -28.223 -10.731 10.469 1.00 45.91 99 GLY A O 1
ATOM 775 N N . HIS A 1 100 ? -28.122 -8.547 10.941 1.00 42.72 100 HIS A N 1
ATOM 776 C CA . HIS A 1 100 ? -29.382 -8.494 11.643 1.00 42.72 100 HIS A CA 1
ATOM 777 C C . HIS A 1 100 ? -30.454 -8.582 10.556 1.00 42.72 100 HIS A C 1
ATOM 779 O O . HIS A 1 100 ? -30.462 -7.724 9.663 1.00 42.72 100 HIS A O 1
ATOM 785 N N . PRO A 1 101 ? -31.353 -9.584 10.579 1.00 42.56 101 PRO A N 1
ATOM 786 C CA . PRO A 1 101 ? -32.561 -9.466 9.791 1.00 42.56 101 PRO A CA 1
ATOM 787 C C . PRO A 1 101 ? -33.193 -8.139 10.211 1.00 42.56 101 PRO A C 1
ATOM 789 O O . PRO A 1 101 ? -33.420 -7.902 11.400 1.00 42.56 101 PRO A O 1
ATOM 792 N N . ARG A 1 102 ? -33.412 -7.235 9.251 1.00 47.47 102 ARG A N 1
ATOM 793 C CA . ARG A 1 102 ? -34.301 -6.095 9.458 1.00 47.47 102 ARG A CA 1
ATOM 794 C C . ARG A 1 102 ? -35.686 -6.687 9.681 1.00 47.47 102 ARG A C 1
ATOM 796 O O . ARG A 1 102 ? -36.457 -6.829 8.737 1.00 47.47 102 ARG A O 1
ATOM 803 N N . ILE A 1 103 ? -35.977 -7.065 10.923 1.00 51.44 103 ILE A N 1
ATOM 804 C CA . ILE A 1 103 ? -37.338 -7.234 11.399 1.00 51.44 103 ILE A CA 1
ATOM 805 C C . ILE A 1 103 ? -37.906 -5.819 11.383 1.00 51.44 103 ILE A C 1
ATOM 807 O O . ILE A 1 103 ? -37.768 -5.041 12.321 1.00 51.44 103 ILE A O 1
ATOM 811 N N . THR A 1 104 ? -38.437 -5.442 10.225 1.00 53.97 104 THR A N 1
ATOM 812 C CA . THR A 1 104 ? -39.413 -4.366 10.147 1.00 53.97 104 THR A CA 1
ATOM 813 C C . THR A 1 104 ? -40.718 -4.978 10.618 1.00 53.97 104 THR A C 1
ATOM 815 O O . THR A 1 104 ? -41.571 -5.358 9.825 1.00 53.97 104 THR A O 1
ATOM 818 N N . ASP A 1 105 ? -40.842 -5.113 11.937 1.00 45.31 105 ASP A N 1
ATOM 819 C CA . ASP A 1 105 ? -42.148 -5.185 12.566 1.00 45.31 105 ASP A CA 1
ATOM 820 C C . ASP A 1 105 ? -42.821 -3.835 12.321 1.00 45.31 105 ASP A C 1
ATOM 822 O O . ASP A 1 105 ? -42.520 -2.827 12.955 1.00 45.31 105 ASP A O 1
ATOM 826 N N . THR A 1 106 ? -43.732 -3.814 11.358 1.00 50.19 106 THR A N 1
ATOM 827 C CA . THR A 1 106 ? -44.932 -2.986 11.466 1.00 50.19 106 THR A CA 1
ATOM 828 C C . THR A 1 106 ? -46.112 -3.908 11.247 1.00 50.19 106 THR A C 1
ATOM 830 O O . THR A 1 106 ? -46.691 -4.001 10.171 1.00 50.19 106 THR A O 1
ATOM 833 N N . GLN A 1 107 ? -46.432 -4.649 12.301 1.00 51.38 107 GLN A N 1
ATOM 834 C CA . GLN A 1 107 ? -47.762 -5.187 12.481 1.00 51.38 107 GLN A CA 1
ATOM 835 C C . GLN A 1 107 ? -48.588 -4.130 13.211 1.00 51.38 107 GLN A C 1
ATOM 837 O O . GLN A 1 107 ? -48.152 -3.643 14.253 1.00 51.38 107 GLN A O 1
ATOM 842 N N . THR A 1 108 ? -49.742 -3.767 12.642 1.00 44.53 108 THR A N 1
ATOM 843 C CA . THR A 1 108 ? -51.070 -3.553 13.273 1.00 44.53 108 THR A CA 1
ATOM 844 C C . THR A 1 108 ? -51.894 -2.519 12.487 1.00 44.53 108 THR A C 1
ATOM 846 O O . THR A 1 108 ? -51.302 -1.648 11.852 1.00 44.53 108 THR A O 1
ATOM 849 N N . PRO A 1 109 ? -53.238 -2.498 12.600 1.00 46.38 109 PRO A N 1
ATOM 850 C CA . PRO A 1 109 ? -54.202 -3.566 12.891 1.00 46.38 109 PRO A CA 1
ATOM 851 C C . PRO A 1 109 ? -55.346 -3.605 11.841 1.00 46.38 109 PRO A C 1
ATOM 853 O O . PRO A 1 109 ? -55.320 -2.894 10.842 1.00 46.38 109 PRO A O 1
ATOM 856 N N . GLN A 1 110 ? -56.320 -4.486 12.075 1.00 43.75 110 GLN A N 1
ATOM 857 C CA . GLN A 1 110 ? -57.589 -4.612 11.348 1.00 43.75 110 GLN A CA 1
ATOM 858 C C . GLN A 1 110 ? -58.388 -3.296 11.293 1.00 43.75 110 GLN A C 1
ATOM 860 O O . GLN A 1 110 ? -58.516 -2.637 12.323 1.00 43.75 110 GLN A O 1
ATOM 865 N N . ASP A 1 111 ? -58.950 -2.987 10.121 1.00 44.03 111 ASP A N 1
ATOM 866 C CA . ASP A 1 111 ? -60.389 -2.766 9.876 1.00 44.03 111 ASP A CA 1
ATOM 867 C C . ASP A 1 111 ? -60.693 -2.964 8.377 1.00 44.03 111 ASP A C 1
ATOM 869 O O . ASP A 1 111 ? -59.879 -2.500 7.540 1.00 44.03 111 ASP A O 1
#

Organism: NCBI:txid372326

Radius of gyration: 23.72 Å; chains: 1; bounding box: 100×22×45 Å

Foldseek 3Di:
DPPPPPPPPPFKDKDKDKDFAAADPDDDPQLVVQCVVDVDPDRSDDCNRGDMDMDMAMAGPVGDDDDCCVQCVDPQWGWDCRNVDTDIDGDDDDDPPPPPPPPPPPDDDDD

pLDDT: mean 83.66, std 18.74, range [40.69, 98.31]

InterPro domains:
  IPR032734 DDB1- and CUL4-associated factor 15, WD40 repeat-containing domain [PF14939] (6-94)
  IPR032734 DDB1- and CUL4-associated factor 15, WD40 repeat-containing domain [cd20917] (8-86)
  IPR038914 DDB1- and CUL4-associated factor 15 [PTHR28541] (8-92)

Sequence (111 aa):
MVNMMMMSDENHRDIYVSAVAVPPPRHCPACRDVALAHPGPGPRHCLRHGFLLHTKFQVVYPFPTFQPAFQLRKDQVVLLNTSYSLVACAVAVHAADWGHPRITDTQTPQD

Secondary structure (DSSP, 8-state):
---------TTEEEEEEEEEPPPPSS--HHHHHHHHHS-SSS----GGGS-EEEEEEEEESSPPP--HHHHTSSTTEEEEE-SS-EEEEE---------------------